Protein AF-N2AL21-F1 (afdb_monomer_lite)

Organism: NCBI:txid1235802

Foldseek 3Di:
DDDDPPDDDDDDPAPVVLLVVQVVCCVVPNLEAAEEAPLWDADPPCQVAARDDDPNDGAHEQPDLPCQSVDPVNRRHYYYPVSPPPDDGPYYHYDYDPQWDWDDDDPDTDIHGNPPSDDPPPPPPPPPPPPDDD

Secondary structure (DSSP, 8-state):
---BTTB-----S-HHHHHHHHHHHHHHT--EEEEE-S-S----S-TTS-SEEETTEEE-B---SSSTTT-GGGTTSEEETTT-TT---SEEEEE--TTEEEEEETTEEEEEE-TTSS----------------

pLDDT: mean 80.08, std 16.96, range [34.31, 96.31]

Radius of gyration: 18.04 Å; chains: 1; bounding box: 42×60×40 Å

Structure (mmCIF, N/CA/C/O backbone):
data_AF-N2AL21-F1
#
_entry.id   AF-N2AL21-F1
#
loop_
_atom_site.group_PDB
_atom_site.id
_atom_site.type_symbol
_atom_site.label_atom_id
_atom_site.label_alt_id
_atom_site.label_comp_id
_atom_site.label_asym_id
_atom_site.label_entity_id
_atom_site.label_seq_id
_atom_site.pdbx_PDB_ins_code
_atom_site.Cartn_x
_atom_site.Cartn_y
_atom_site.Cartn_z
_atom_site.occupancy
_atom_site.B_iso_or_equiv
_atom_site.auth_seq_id
_atom_site.auth_comp_id
_atom_site.auth_asym_id
_atom_site.auth_atom_id
_atom_site.pdbx_PDB_model_num
ATOM 1 N N . MET A 1 1 ? -22.753 -5.202 2.218 1.00 65.19 1 MET A N 1
ATOM 2 C CA . MET A 1 1 ? -21.609 -4.428 1.680 1.00 65.19 1 MET A CA 1
ATOM 3 C C . MET A 1 1 ? -22.069 -3.755 0.396 1.00 65.19 1 MET A C 1
ATOM 5 O O . MET A 1 1 ? -22.734 -4.418 -0.392 1.00 65.19 1 MET A O 1
ATOM 9 N N . LYS A 1 2 ? -21.822 -2.451 0.221 1.00 74.69 2 LYS A N 1
ATOM 10 C CA . LYS A 1 2 ? -22.265 -1.718 -0.975 1.00 74.69 2 LYS A CA 1
ATOM 11 C C . LYS A 1 2 ? -21.487 -2.229 -2.192 1.00 74.69 2 LYS A C 1
ATOM 13 O O . LYS A 1 2 ? -20.274 -2.390 -2.100 1.00 74.69 2 LYS A O 1
ATOM 18 N N . ARG A 1 3 ? -22.184 -2.510 -3.293 1.00 79.25 3 ARG A N 1
ATOM 19 C CA . ARG A 1 3 ? -21.576 -2.880 -4.576 1.00 79.25 3 ARG A CA 1
ATOM 20 C C . ARG A 1 3 ? -21.610 -1.671 -5.499 1.00 79.25 3 ARG A C 1
ATOM 22 O O . ARG A 1 3 ? -22.605 -0.950 -5.526 1.00 79.25 3 ARG A O 1
ATOM 29 N N . PHE A 1 4 ? -20.522 -1.454 -6.219 1.00 84.44 4 PHE A N 1
ATOM 30 C CA . PHE A 1 4 ? -20.404 -0.400 -7.214 1.00 84.44 4 PHE A CA 1
ATOM 31 C C . PHE A 1 4 ? -20.368 -1.080 -8.579 1.00 84.44 4 PHE A C 1
ATOM 33 O O . PHE A 1 4 ? -19.551 -1.973 -8.795 1.00 84.44 4 PHE A O 1
ATOM 40 N N . ASN A 1 5 ? -21.283 -0.715 -9.478 1.00 86.62 5 ASN A N 1
ATOM 41 C CA . ASN A 1 5 ? -21.286 -1.290 -10.822 1.00 86.62 5 ASN A CA 1
ATOM 42 C C . ASN A 1 5 ? -19.941 -0.997 -11.498 1.00 86.62 5 ASN A C 1
ATOM 44 O O . ASN A 1 5 ? -19.469 0.134 -11.432 1.00 86.62 5 ASN A O 1
ATOM 48 N N . ASN A 1 6 ? -19.351 -2.009 -12.137 1.00 88.62 6 ASN A N 1
ATOM 49 C CA . ASN A 1 6 ? -18.049 -1.954 -12.818 1.00 88.62 6 ASN A CA 1
ATOM 50 C C . ASN A 1 6 ? -16.812 -1.783 -11.912 1.00 88.62 6 ASN A C 1
ATOM 52 O O . ASN A 1 6 ? -15.714 -1.630 -12.437 1.00 88.62 6 ASN A O 1
ATOM 56 N N . TYR A 1 7 ? -16.951 -1.851 -10.583 1.00 89.44 7 TYR A N 1
ATOM 57 C CA . TYR A 1 7 ? -15.816 -1.769 -9.656 1.00 89.44 7 TYR A CA 1
ATOM 58 C C . TYR A 1 7 ? -15.774 -2.961 -8.696 1.00 89.44 7 TYR A C 1
ATOM 60 O O . TYR A 1 7 ? -16.778 -3.332 -8.084 1.00 89.44 7 TYR A O 1
ATOM 68 N N . ASP A 1 8 ? -14.578 -3.521 -8.510 1.00 90.69 8 ASP A N 1
ATOM 69 C CA . ASP A 1 8 ? -14.281 -4.491 -7.454 1.00 90.69 8 ASP A CA 1
ATOM 70 C C . ASP A 1 8 ? -13.800 -3.728 -6.211 1.00 90.69 8 ASP A C 1
ATOM 72 O O . ASP A 1 8 ? -12.656 -3.285 -6.141 1.00 90.69 8 ASP A O 1
ATOM 76 N N . PHE A 1 9 ? -14.701 -3.508 -5.251 1.00 92.75 9 PHE A N 1
ATOM 77 C CA . PHE A 1 9 ? -14.377 -2.857 -3.982 1.00 92.75 9 PHE A CA 1
ATOM 78 C C . PHE A 1 9 ? -14.272 -3.893 -2.865 1.00 92.75 9 PHE A C 1
ATOM 80 O O . PHE A 1 9 ? -15.230 -4.623 -2.594 1.00 92.75 9 PHE A O 1
ATOM 87 N N . ARG A 1 10 ? -13.128 -3.914 -2.174 1.00 92.12 10 ARG A N 1
ATOM 88 C CA . ARG A 1 10 ? -12.835 -4.870 -1.101 1.00 92.12 10 ARG A CA 1
ATOM 89 C C . ARG A 1 10 ? -12.243 -4.180 0.115 1.00 92.12 10 ARG A C 1
ATOM 91 O O . ARG A 1 10 ? -11.523 -3.194 0.003 1.00 92.12 10 ARG A O 1
ATOM 98 N N . LEU A 1 11 ? -12.541 -4.742 1.282 1.00 92.25 11 LEU A N 1
ATOM 99 C CA . LEU A 1 11 ? -11.928 -4.370 2.551 1.00 92.25 11 LEU A CA 1
ATOM 100 C C . LEU A 1 11 ? -11.192 -5.583 3.102 1.00 92.25 11 LEU A C 1
ATOM 102 O O . LEU A 1 11 ? -11.776 -6.661 3.207 1.00 92.25 11 LEU A O 1
ATOM 106 N N . PHE A 1 12 ? -9.938 -5.384 3.485 1.00 92.38 12 PHE A N 1
ATOM 107 C CA . PHE A 1 12 ? -9.089 -6.424 4.049 1.00 92.38 12 PHE A CA 1
ATOM 108 C C . PHE A 1 12 ? -8.829 -6.140 5.526 1.00 92.38 12 PHE A C 1
ATOM 110 O O . PHE A 1 12 ? -8.692 -4.988 5.935 1.00 92.38 12 PHE A O 1
ATOM 117 N N . ARG A 1 13 ? -8.776 -7.203 6.332 1.00 90.25 13 ARG A N 1
ATOM 118 C CA . ARG A 1 13 ? -8.344 -7.142 7.741 1.00 90.25 13 ARG A CA 1
ATOM 119 C C . ARG A 1 13 ? -6.893 -7.590 7.929 1.00 90.25 13 ARG A C 1
ATOM 121 O O . ARG A 1 13 ? -6.311 -7.332 8.975 1.00 90.25 13 ARG A O 1
ATOM 128 N N . SER A 1 14 ? -6.338 -8.261 6.925 1.00 92.81 14 SER A N 1
ATOM 129 C CA . SER A 1 14 ? -4.974 -8.775 6.874 1.00 92.81 14 SER A CA 1
ATOM 130 C C . SER A 1 14 ? -4.229 -8.040 5.766 1.00 92.81 14 SER A C 1
ATOM 132 O O . SER A 1 14 ? -4.730 -7.945 4.643 1.00 92.81 14 SER A O 1
ATOM 134 N N . PHE A 1 15 ? -3.056 -7.495 6.089 1.00 93.06 15 PHE A N 1
ATOM 135 C CA . PHE A 1 15 ? -2.205 -6.858 5.091 1.00 93.06 15 PHE A CA 1
ATOM 136 C C . PHE A 1 15 ? -1.668 -7.901 4.111 1.00 93.06 15 PHE A C 1
ATOM 138 O O . PHE A 1 15 ? -1.695 -7.662 2.908 1.00 93.06 15 PHE A O 1
ATOM 145 N N . THR A 1 16 ? -1.268 -9.075 4.604 1.00 93.19 16 THR A N 1
ATOM 146 C CA . THR A 1 16 ? -0.811 -10.187 3.762 1.00 93.19 16 THR A CA 1
ATOM 147 C C . THR A 1 16 ? -1.861 -10.587 2.723 1.00 93.19 16 THR A C 1
ATOM 149 O O . THR A 1 16 ? -1.535 -10.673 1.543 1.00 93.19 16 THR A O 1
ATOM 152 N N . ASP A 1 17 ? -3.131 -10.730 3.112 1.00 95.19 17 ASP A N 1
ATOM 153 C CA . ASP A 1 17 ? -4.204 -11.122 2.179 1.00 95.19 17 ASP A CA 1
ATOM 154 C C . ASP A 1 17 ? -4.425 -10.053 1.100 1.00 95.19 17 ASP A C 1
ATOM 156 O O . ASP A 1 17 ? -4.628 -10.358 -0.075 1.00 95.19 17 ASP A O 1
ATOM 160 N N . MET A 1 18 ? -4.375 -8.779 1.500 1.00 95.25 18 MET A N 1
ATOM 161 C CA . MET A 1 18 ? -4.482 -7.644 0.585 1.00 95.25 18 MET A CA 1
ATOM 162 C C . MET A 1 18 ? -3.311 -7.608 -0.402 1.00 95.25 18 MET A C 1
ATOM 164 O O . MET A 1 18 ? -3.507 -7.330 -1.586 1.00 95.25 18 MET A O 1
ATOM 168 N N . TYR A 1 19 ? -2.104 -7.886 0.085 1.00 94.50 19 TYR A N 1
ATOM 169 C CA . TYR A 1 19 ? -0.874 -7.861 -0.693 1.00 94.50 19 TYR A CA 1
ATOM 170 C C . TYR A 1 19 ? -0.815 -9.010 -1.708 1.00 94.50 19 TYR A C 1
ATOM 172 O O . TYR A 1 19 ? -0.513 -8.793 -2.882 1.00 94.50 19 TYR A O 1
ATOM 180 N N . GLU A 1 20 ? -1.210 -10.218 -1.309 1.00 94.50 20 GLU A N 1
ATOM 181 C CA . GLU A 1 20 ? -1.339 -11.350 -2.232 1.00 94.50 20 GLU A CA 1
ATOM 182 C C . GLU A 1 20 ? -2.428 -11.112 -3.284 1.00 94.50 20 GLU A C 1
ATOM 184 O O . GLU A 1 20 ? -2.223 -11.376 -4.472 1.00 94.50 20 GLU A O 1
ATO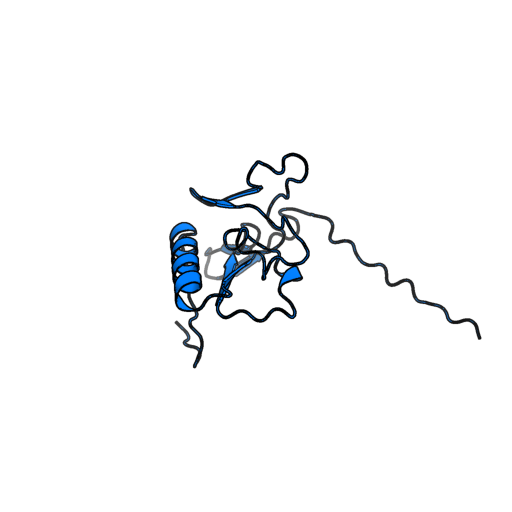M 189 N N . HIS A 1 21 ? -3.559 -10.520 -2.888 1.00 95.62 21 HIS A N 1
ATOM 190 C CA . HIS A 1 21 ? -4.605 -10.158 -3.840 1.00 95.62 21 HIS A CA 1
ATOM 191 C C . HIS A 1 21 ? -4.141 -9.087 -4.838 1.00 95.62 21 HIS A C 1
ATOM 193 O O . HIS A 1 21 ? -4.471 -9.150 -6.022 1.00 95.62 21 HIS A O 1
ATOM 199 N N . MET A 1 22 ? -3.335 -8.119 -4.397 1.00 95.44 22 MET A N 1
ATOM 200 C CA . MET A 1 22 ? -2.708 -7.153 -5.298 1.00 95.44 22 MET A CA 1
ATOM 201 C C . MET A 1 22 ? -1.834 -7.854 -6.344 1.00 95.44 22 MET A C 1
ATOM 203 O O . MET A 1 22 ? -1.948 -7.543 -7.528 1.00 95.44 22 MET A O 1
ATOM 207 N N . ARG A 1 23 ? -0.989 -8.810 -5.931 1.00 94.75 23 ARG A N 1
ATOM 208 C CA . ARG A 1 23 ? -0.132 -9.590 -6.843 1.00 94.75 23 ARG A CA 1
ATOM 209 C C . ARG A 1 23 ? -0.958 -10.376 -7.860 1.00 94.75 23 ARG A C 1
ATOM 211 O O . ARG A 1 23 ? -0.597 -10.454 -9.032 1.00 94.75 23 ARG A O 1
ATOM 218 N N . GLU A 1 24 ? -2.086 -10.937 -7.434 1.00 96.31 24 GLU A N 1
ATOM 219 C CA . GLU A 1 24 ? -3.045 -11.594 -8.324 1.00 96.31 24 GLU A CA 1
ATOM 220 C C . GLU A 1 24 ? -3.639 -10.620 -9.356 1.00 96.31 24 GLU A C 1
ATOM 222 O O . GLU A 1 24 ? -3.659 -10.921 -10.553 1.00 96.31 24 GLU A O 1
ATOM 227 N N . LYS A 1 25 ? -4.075 -9.430 -8.927 1.00 95.88 25 LYS A N 1
ATOM 228 C CA . LYS A 1 25 ? -4.596 -8.395 -9.832 1.00 95.88 25 LYS A CA 1
ATOM 229 C C . LYS A 1 25 ? -3.525 -7.892 -10.798 1.00 95.88 25 LYS A C 1
ATOM 231 O O . LYS A 1 25 ? -3.789 -7.800 -11.992 1.00 95.88 25 LYS A O 1
ATOM 236 N N . GLU A 1 26 ? -2.296 -7.684 -10.339 1.00 95.00 26 GLU A N 1
ATOM 237 C CA . GLU A 1 26 ? -1.190 -7.281 -11.215 1.00 95.00 26 GLU A CA 1
ATOM 238 C C . GLU A 1 26 ? -0.918 -8.331 -12.304 1.00 95.00 26 GLU A C 1
ATOM 240 O O . GLU A 1 26 ? -0.648 -7.965 -13.445 1.00 95.00 26 GLU A O 1
ATOM 245 N N . ARG A 1 27 ? -1.050 -9.631 -12.000 1.00 95.31 27 ARG A N 1
ATOM 246 C CA . ARG A 1 27 ? -0.917 -10.707 -13.001 1.00 95.31 27 ARG A CA 1
ATOM 247 C C . ARG A 1 27 ? -2.076 -10.770 -13.997 1.00 95.31 27 ARG A C 1
ATOM 249 O O . ARG A 1 27 ? -1.868 -11.202 -15.125 1.00 95.31 27 ARG A O 1
ATOM 256 N N . THR A 1 28 ? -3.285 -10.397 -13.583 1.00 95.88 28 THR A N 1
ATOM 257 C CA . THR A 1 28 ? -4.508 -10.581 -14.387 1.00 95.88 28 THR A CA 1
ATOM 258 C C . THR A 1 28 ? -4.896 -9.347 -15.191 1.00 95.88 28 THR A C 1
ATOM 260 O O . THR A 1 28 ? -5.307 -9.478 -16.340 1.00 95.88 28 THR A O 1
ATOM 263 N N . VAL A 1 29 ? -4.764 -8.156 -14.606 1.00 94.81 29 VAL A N 1
ATOM 264 C CA . VAL A 1 29 ? -5.145 -6.882 -15.235 1.00 94.81 29 VAL A CA 1
ATOM 265 C C . VAL A 1 29 ? -3.972 -5.914 -15.392 1.00 94.81 29 VAL A C 1
ATOM 267 O O . VAL A 1 29 ? -4.076 -4.978 -16.180 1.00 94.81 29 VAL A O 1
ATOM 270 N N . GLY A 1 30 ? -2.850 -6.121 -14.693 1.00 93.44 30 GLY A N 1
ATOM 271 C CA . GLY A 1 30 ? -1.704 -5.202 -14.714 1.00 93.44 30 GLY A CA 1
ATOM 272 C C . GLY A 1 30 ? -2.032 -3.809 -14.169 1.00 93.44 30 GLY A C 1
ATOM 273 O O . GLY A 1 30 ? -3.153 -3.545 -13.741 1.00 93.44 30 GLY A O 1
ATOM 274 N N . LEU A 1 31 ? -1.049 -2.901 -14.174 1.00 92.75 31 LEU A N 1
ATOM 275 C CA . LEU A 1 31 ? -1.206 -1.509 -13.709 1.00 92.75 31 LEU A CA 1
ATOM 276 C C . LEU A 1 31 ? -1.856 -1.404 -12.316 1.00 92.75 31 LEU A C 1
ATOM 278 O O . LEU A 1 31 ? -2.686 -0.529 -12.058 1.00 92.75 31 LEU A O 1
ATOM 282 N N . CYS A 1 32 ? -1.484 -2.315 -11.420 1.00 94.44 32 CYS A N 1
ATOM 283 C CA . CYS A 1 32 ? -1.935 -2.351 -10.039 1.00 94.44 32 CYS A CA 1
ATOM 284 C C . CYS A 1 32 ? -0.896 -1.684 -9.144 1.00 94.44 32 CYS A C 1
ATOM 286 O O . CYS A 1 32 ? 0.298 -1.964 -9.268 1.00 94.44 32 CYS A O 1
ATOM 288 N N . ARG A 1 33 ? -1.312 -0.796 -8.238 1.00 93.25 33 ARG A N 1
ATOM 289 C CA . ARG A 1 33 ? -0.363 -0.101 -7.355 1.00 93.25 33 ARG A CA 1
ATOM 290 C C . ARG A 1 33 ? -0.833 -0.004 -5.912 1.00 93.25 33 ARG A C 1
ATOM 292 O O . ARG A 1 33 ? -1.991 0.320 -5.644 1.00 93.25 33 ARG A O 1
ATOM 299 N N . LEU A 1 34 ? 0.111 -0.256 -5.003 1.00 94.12 34 LEU A N 1
ATOM 300 C CA . LEU A 1 34 ? -0.028 -0.074 -3.564 1.00 94.12 34 LEU A CA 1
ATOM 301 C C . LEU A 1 34 ? 0.295 1.371 -3.193 1.00 94.12 34 LEU A C 1
ATOM 303 O O . LEU A 1 34 ? 1.345 1.891 -3.571 1.00 94.12 34 LEU A O 1
ATOM 307 N N . CYS A 1 35 ? -0.574 2.026 -2.436 1.00 93.00 35 CYS A N 1
ATOM 308 C CA . CYS A 1 35 ? -0.348 3.386 -1.973 1.00 93.00 35 CYS A CA 1
ATOM 309 C C . CYS A 1 35 ? -0.775 3.595 -0.522 1.00 93.00 35 CYS A C 1
ATOM 311 O O . CYS A 1 35 ? -1.599 2.857 0.013 1.00 93.00 35 CYS A O 1
ATOM 313 N N . GLY A 1 36 ? -0.251 4.646 0.105 1.00 91.19 36 GLY A N 1
ATOM 314 C CA . GLY A 1 36 ? -0.642 5.031 1.459 1.00 91.19 36 GLY A CA 1
ATOM 315 C C . GLY A 1 36 ? -0.551 6.530 1.733 1.00 91.19 36 GLY A C 1
ATOM 316 O O . GLY A 1 36 ? -0.139 7.336 0.891 1.00 91.19 36 GLY A O 1
ATOM 317 N N . GLY A 1 37 ? -0.943 6.909 2.946 1.00 87.56 37 GLY A N 1
ATOM 318 C CA . GLY A 1 37 ? -0.694 8.240 3.502 1.00 87.56 37 GLY A CA 1
ATOM 319 C C . GLY A 1 37 ? 0.742 8.415 4.013 1.00 87.56 37 GLY A C 1
ATOM 320 O O . GLY A 1 37 ? 1.590 7.544 3.865 1.00 87.56 37 GLY A O 1
ATOM 321 N N . TYR A 1 38 ? 1.020 9.548 4.661 1.00 82.69 38 TYR A N 1
ATOM 322 C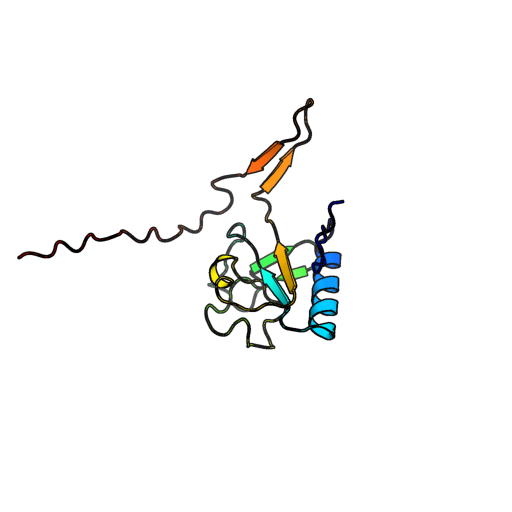 CA . TYR A 1 38 ? 2.336 9.854 5.251 1.00 82.69 38 TYR A CA 1
ATOM 323 C C . TYR A 1 38 ? 2.538 9.304 6.672 1.00 82.69 38 TYR A C 1
ATOM 325 O O . TYR A 1 38 ? 3.432 9.751 7.384 1.00 82.69 38 TYR A O 1
ATOM 333 N N . ALA A 1 39 ? 1.743 8.331 7.105 1.00 81.25 39 ALA A N 1
ATOM 334 C CA . ALA A 1 39 ? 1.863 7.746 8.441 1.00 81.25 39 ALA A CA 1
ATOM 335 C C . ALA A 1 39 ? 2.961 6.691 8.581 1.00 81.25 39 ALA A C 1
ATOM 337 O O . ALA A 1 39 ? 2.952 5.885 9.511 1.00 81.25 39 ALA A O 1
ATOM 338 N N . TRP A 1 40 ? 3.927 6.727 7.671 1.00 81.81 40 TRP A N 1
ATOM 339 C CA . TRP A 1 40 ? 5.050 5.817 7.614 1.00 81.81 40 TRP A CA 1
ATOM 340 C C . TRP A 1 40 ? 6.347 6.610 7.752 1.00 81.81 40 TRP A C 1
ATOM 342 O O . TRP A 1 40 ? 6.521 7.671 7.139 1.00 81.81 40 TRP A O 1
ATOM 352 N N . LYS A 1 41 ? 7.267 6.117 8.586 1.00 76.56 41 LYS A N 1
ATOM 353 C CA . LYS A 1 41 ? 8.592 6.726 8.717 1.00 76.56 41 LYS A CA 1
ATOM 354 C C . LYS A 1 41 ? 9.347 6.466 7.416 1.00 76.56 41 LYS A C 1
ATOM 356 O O . LYS A 1 41 ? 9.459 5.326 6.994 1.00 76.56 41 LYS A O 1
ATOM 361 N N . TRP A 1 42 ? 9.838 7.529 6.786 1.00 77.38 42 TRP A N 1
ATOM 362 C CA . TRP A 1 42 ? 10.606 7.412 5.552 1.00 77.38 42 TRP A CA 1
ATOM 363 C C . TRP A 1 42 ? 12.084 7.361 5.914 1.00 77.38 42 TRP A C 1
ATOM 365 O O . TRP A 1 42 ? 12.580 8.279 6.575 1.00 77.38 42 TRP A O 1
ATOM 375 N N . ASN A 1 43 ? 12.759 6.294 5.512 1.00 75.44 43 ASN A N 1
ATOM 376 C CA . ASN A 1 43 ? 14.163 6.053 5.772 1.00 75.44 43 ASN A CA 1
ATOM 377 C C . ASN A 1 43 ? 14.977 6.347 4.508 1.00 75.44 43 ASN A C 1
ATOM 379 O O . ASN A 1 43 ? 15.067 5.543 3.587 1.00 75.44 43 ASN A O 1
ATOM 383 N N . LYS A 1 44 ? 15.571 7.540 4.456 1.00 71.31 44 LYS A N 1
ATOM 384 C CA . LYS A 1 44 ? 16.436 7.942 3.336 1.00 71.31 44 LYS A CA 1
ATOM 385 C C . LYS A 1 44 ? 17.883 7.513 3.501 1.00 71.31 44 LYS A C 1
ATOM 387 O O . LYS A 1 44 ? 18.608 7.461 2.515 1.00 71.31 44 LYS A O 1
ATOM 392 N N . ASP A 1 45 ? 18.295 7.271 4.739 1.00 74.31 45 ASP A N 1
ATOM 393 C CA . ASP A 1 45 ? 19.704 7.127 5.090 1.00 74.31 45 ASP A CA 1
ATOM 394 C C . ASP A 1 45 ? 20.202 5.698 4.834 1.00 74.31 45 ASP A C 1
ATOM 396 O O . ASP A 1 45 ? 21.395 5.481 4.653 1.00 74.31 45 ASP A O 1
ATOM 400 N N . THR A 1 46 ? 19.287 4.722 4.776 1.00 76.81 46 THR A N 1
ATOM 401 C CA . THR A 1 46 ? 19.599 3.306 4.514 1.00 76.81 46 THR A CA 1
ATOM 402 C C . THR A 1 46 ? 18.673 2.734 3.429 1.00 76.81 46 THR A C 1
ATOM 404 O O . THR A 1 46 ? 17.689 2.069 3.744 1.00 76.81 46 THR A O 1
ATOM 407 N N . PRO A 1 47 ? 18.958 2.998 2.138 1.00 75.62 47 PRO A N 1
ATOM 408 C CA . PRO A 1 47 ? 18.062 2.662 1.023 1.00 75.62 47 PRO A CA 1
ATOM 409 C C . PRO A 1 47 ? 17.902 1.155 0.770 1.00 75.62 47 PRO A C 1
ATOM 411 O O . PRO A 1 47 ? 16.944 0.745 0.114 1.00 75.62 47 PRO A O 1
ATOM 414 N N . ASP A 1 48 ? 18.813 0.336 1.298 1.00 82.12 48 ASP A N 1
ATOM 415 C CA . ASP A 1 48 ? 18.780 -1.126 1.168 1.00 82.12 48 ASP A CA 1
ATOM 416 C C . ASP A 1 48 ? 17.886 -1.798 2.221 1.00 82.12 48 ASP A C 1
ATOM 418 O O . ASP A 1 48 ? 17.657 -3.007 2.171 1.00 82.12 48 ASP A O 1
ATOM 422 N N . ILE A 1 49 ? 17.353 -1.023 3.172 1.00 83.62 49 ILE A N 1
ATOM 423 C CA . ILE A 1 49 ? 16.478 -1.515 4.234 1.00 83.62 49 ILE A CA 1
ATOM 424 C C . ILE A 1 49 ? 15.041 -1.056 3.944 1.00 83.62 49 ILE A C 1
ATOM 426 O O . ILE A 1 49 ? 14.814 0.136 3.738 1.00 83.62 49 ILE A O 1
ATOM 430 N N . PRO A 1 50 ? 14.053 -1.969 3.952 1.00 84.88 50 PRO A N 1
ATOM 431 C CA . PRO A 1 50 ? 12.643 -1.611 3.833 1.00 84.88 50 PRO A CA 1
ATOM 432 C C . PRO A 1 50 ? 12.203 -0.600 4.901 1.00 84.88 50 PRO A C 1
ATOM 434 O O . PRO A 1 50 ? 12.504 -0.759 6.085 1.00 84.88 50 PRO A O 1
ATOM 437 N N . ASP A 1 51 ? 11.444 0.416 4.491 1.00 85.81 51 ASP A N 1
ATOM 438 C CA . ASP A 1 51 ? 10.972 1.496 5.366 1.00 85.81 51 ASP A CA 1
ATOM 439 C C . ASP A 1 51 ? 9.930 1.035 6.393 1.00 85.81 51 ASP A C 1
ATOM 441 O O . ASP A 1 51 ? 9.852 1.569 7.503 1.00 85.81 51 ASP A O 1
ATOM 445 N N . ILE A 1 52 ? 9.085 0.079 6.001 1.00 88.00 52 ILE A N 1
ATOM 446 C CA . ILE A 1 52 ? 7.878 -0.287 6.738 1.00 88.00 52 ILE A CA 1
ATOM 447 C C . ILE A 1 52 ? 7.836 -1.797 6.946 1.00 88.00 52 ILE A C 1
ATOM 449 O O . ILE A 1 52 ? 8.038 -2.577 6.018 1.00 88.00 52 ILE A O 1
ATOM 453 N N . GLN A 1 53 ? 7.499 -2.197 8.170 1.00 88.81 53 GLN A N 1
ATOM 454 C CA . GLN A 1 53 ? 7.092 -3.556 8.506 1.00 88.81 53 GLN A CA 1
ATOM 455 C C . GLN A 1 53 ? 5.595 -3.555 8.803 1.00 88.81 53 GLN A C 1
ATOM 457 O O . GLN A 1 53 ? 5.156 -2.923 9.768 1.00 88.81 53 GLN A O 1
ATOM 462 N N . ILE A 1 54 ? 4.805 -4.241 7.974 1.00 88.75 54 ILE A N 1
ATOM 463 C CA . ILE A 1 54 ? 3.377 -4.461 8.227 1.00 88.75 54 ILE A CA 1
ATOM 464 C C . ILE A 1 54 ? 3.158 -5.965 8.331 1.00 88.75 54 ILE A C 1
ATOM 466 O O . ILE A 1 54 ? 3.317 -6.691 7.352 1.00 88.75 54 ILE A O 1
ATOM 470 N N . GLN A 1 55 ? 2.784 -6.430 9.525 1.00 88.06 55 GLN A N 1
ATOM 471 C CA . GLN A 1 55 ? 2.709 -7.861 9.836 1.00 88.06 55 GLN A CA 1
ATOM 472 C C . GLN A 1 55 ? 4.056 -8.549 9.534 1.00 88.06 55 GLN A C 1
ATOM 474 O O . GLN A 1 55 ? 5.057 -8.185 10.141 1.00 88.06 55 GLN A O 1
ATOM 479 N N . ASN A 1 56 ? 4.087 -9.493 8.589 1.00 87.94 56 ASN A N 1
ATOM 480 C CA . ASN A 1 56 ? 5.286 -10.238 8.193 1.00 87.94 56 ASN A CA 1
ATOM 481 C C . ASN A 1 56 ? 5.837 -9.775 6.832 1.00 87.94 56 ASN A C 1
ATOM 483 O O . ASN A 1 56 ? 6.563 -10.519 6.173 1.00 87.94 56 ASN A O 1
ATOM 487 N N . THR A 1 57 ? 5.442 -8.587 6.367 1.00 89.62 57 THR A N 1
ATOM 488 C CA . THR A 1 57 ? 5.817 -8.073 5.049 1.00 89.62 57 THR A CA 1
ATOM 489 C C . THR A 1 57 ? 6.610 -6.778 5.173 1.00 89.62 57 THR A C 1
ATOM 491 O O . THR A 1 57 ? 6.143 -5.777 5.722 1.00 89.62 57 THR A O 1
ATOM 494 N N . SER A 1 58 ? 7.807 -6.816 4.595 1.00 91.38 58 SER A N 1
ATOM 495 C CA . SER A 1 58 ? 8.683 -5.671 4.387 1.00 91.38 58 SER A CA 1
ATOM 496 C C . SER A 1 58 ? 8.239 -4.868 3.171 1.00 91.38 58 SER A C 1
ATOM 498 O O . SER A 1 58 ? 8.128 -5.428 2.083 1.00 91.38 58 SER A O 1
ATOM 500 N N . ILE A 1 59 ? 8.035 -3.563 3.333 1.00 91.50 59 ILE A N 1
ATOM 501 C CA . ILE A 1 59 ? 7.597 -2.669 2.260 1.00 91.50 59 ILE A CA 1
ATOM 502 C C . ILE A 1 59 ? 8.559 -1.489 2.146 1.00 91.50 59 ILE A C 1
ATOM 504 O O . ILE A 1 59 ? 8.810 -0.777 3.121 1.00 91.50 59 ILE A O 1
ATOM 508 N N . TRP A 1 60 ? 9.056 -1.256 0.932 1.00 90.75 60 TRP A N 1
ATOM 509 C CA . TRP A 1 60 ? 9.732 -0.011 0.580 1.00 90.75 60 TRP A CA 1
ATOM 510 C C . TRP A 1 60 ? 8.712 1.080 0.288 1.00 90.75 60 TRP A C 1
ATOM 512 O O . TRP A 1 60 ? 7.706 0.856 -0.394 1.00 90.75 60 TRP A O 1
ATOM 522 N N . TRP A 1 61 ? 8.990 2.274 0.794 1.00 89.00 61 TRP A N 1
ATOM 523 C CA . TRP A 1 61 ? 8.089 3.407 0.729 1.00 89.00 61 TRP A CA 1
ATOM 524 C C . TRP A 1 61 ? 8.665 4.519 -0.142 1.00 89.00 61 TRP A C 1
ATOM 526 O O . TRP A 1 61 ? 9.678 5.137 0.182 1.00 89.00 61 TRP A O 1
ATOM 536 N N . ASN A 1 62 ? 7.956 4.832 -1.228 1.00 83.12 62 ASN A N 1
ATOM 537 C CA . ASN A 1 62 ? 8.165 6.036 -2.031 1.00 83.12 62 ASN A CA 1
ATOM 538 C C . ASN A 1 62 ? 9.637 6.257 -2.462 1.00 83.12 62 ASN A C 1
ATOM 540 O O . ASN A 1 62 ? 10.148 7.381 -2.400 1.00 83.12 62 ASN A O 1
ATOM 544 N N . ARG A 1 63 ? 10.320 5.189 -2.904 1.00 84.25 63 ARG A N 1
ATOM 545 C CA . ARG A 1 63 ? 11.732 5.225 -3.340 1.00 84.25 63 ARG A CA 1
ATOM 546 C C . ARG A 1 63 ? 11.968 6.059 -4.593 1.00 84.25 63 ARG A C 1
ATOM 548 O O . ARG A 1 63 ? 13.043 6.628 -4.758 1.00 84.25 63 ARG A O 1
ATOM 555 N N . GLN A 1 64 ? 10.962 6.162 -5.455 1.00 77.69 64 GLN A N 1
ATOM 556 C CA . GLN A 1 64 ? 11.018 6.956 -6.677 1.00 77.69 64 GLN A CA 1
ATOM 557 C C . GLN A 1 64 ? 9.793 7.857 -6.810 1.00 77.69 64 GLN A C 1
ATOM 559 O O . GLN A 1 64 ? 8.658 7.460 -6.552 1.00 77.69 64 GLN A O 1
ATOM 564 N N . THR A 1 65 ? 10.039 9.095 -7.227 1.00 67.50 65 THR A N 1
ATOM 565 C CA . THR A 1 65 ? 9.011 10.125 -7.422 1.00 67.50 65 THR A CA 1
ATOM 566 C C . THR A 1 65 ? 8.518 10.208 -8.865 1.00 67.50 65 THR A C 1
ATOM 568 O O . THR A 1 65 ? 7.415 10.696 -9.098 1.00 67.50 65 THR A O 1
ATOM 571 N N . SER A 1 66 ? 9.299 9.725 -9.835 1.00 75.00 66 SER A N 1
ATOM 572 C CA . SER A 1 66 ? 8.954 9.679 -11.258 1.00 75.00 66 SER A CA 1
ATOM 573 C C . SER A 1 66 ? 9.093 8.257 -11.795 1.00 75.00 66 SER A C 1
ATOM 575 O O . SER A 1 66 ? 9.872 7.463 -11.285 1.00 75.00 66 SER A O 1
ATOM 577 N N . GLY A 1 67 ? 8.299 7.903 -12.808 1.00 78.50 67 GLY A N 1
ATOM 578 C CA . GLY A 1 67 ? 8.405 6.595 -13.467 1.00 78.50 67 GLY A CA 1
ATOM 579 C C . GLY A 1 67 ? 7.912 5.391 -12.653 1.00 78.50 67 GLY A C 1
ATOM 580 O O . GLY A 1 67 ? 7.840 4.300 -13.209 1.00 78.50 67 GLY A O 1
ATOM 581 N N . TRP A 1 68 ? 7.481 5.580 -11.400 1.00 83.06 68 TRP A N 1
ATOM 582 C CA . TRP A 1 68 ? 7.045 4.505 -10.496 1.00 83.06 68 TRP A CA 1
ATOM 583 C C . TRP A 1 68 ? 5.990 3.554 -11.072 1.00 83.06 68 TRP A C 1
ATOM 585 O O . TRP A 1 68 ? 6.054 2.337 -10.896 1.00 83.06 68 TRP A O 1
ATOM 595 N N . LEU A 1 69 ? 5.032 4.086 -11.830 1.00 81.81 69 LEU A N 1
ATOM 596 C CA . LEU A 1 69 ? 4.021 3.252 -12.476 1.00 81.81 69 LEU A CA 1
ATOM 597 C C . LEU A 1 69 ? 4.586 2.377 -13.606 1.00 81.81 69 LEU A C 1
ATOM 599 O O . LEU A 1 69 ? 4.068 1.300 -13.871 1.00 81.81 69 LEU A O 1
ATOM 603 N N . ARG A 1 70 ? 5.631 2.833 -14.297 1.00 83.00 70 ARG A N 1
ATOM 604 C CA . ARG A 1 70 ? 6.196 2.128 -15.458 1.00 83.00 70 ARG A CA 1
ATOM 605 C C . ARG A 1 70 ? 7.349 1.206 -15.081 1.00 83.00 70 ARG A C 1
ATOM 607 O O . ARG A 1 70 ? 7.697 0.338 -15.870 1.00 83.00 70 ARG A O 1
ATOM 614 N N . ASN A 1 71 ? 7.920 1.386 -13.895 1.00 86.62 71 ASN A N 1
ATOM 615 C CA . ASN A 1 71 ? 9.016 0.570 -13.410 1.00 86.62 71 ASN A CA 1
ATOM 616 C C . ASN A 1 71 ? 8.491 -0.809 -12.943 1.00 86.62 71 ASN A C 1
ATOM 618 O O . ASN A 1 71 ? 7.661 -0.867 -12.027 1.00 86.62 71 ASN A O 1
ATOM 622 N N . PRO A 1 72 ? 8.920 -1.914 -13.579 1.00 86.19 72 PRO A N 1
ATOM 623 C CA . PRO A 1 72 ? 8.488 -3.255 -13.204 1.00 86.19 72 PRO A CA 1
ATOM 624 C C . PRO A 1 72 ? 9.061 -3.718 -11.861 1.00 86.19 72 PRO A C 1
ATOM 626 O O . PRO A 1 72 ? 8.407 -4.510 -11.184 1.00 86.19 72 PRO A O 1
ATOM 629 N N . ASP A 1 73 ? 10.209 -3.187 -11.444 1.00 87.38 73 ASP A N 1
ATOM 630 C CA . ASP A 1 73 ? 10.899 -3.596 -10.215 1.00 87.38 73 ASP A CA 1
ATOM 631 C C . ASP A 1 73 ? 10.218 -3.041 -8.959 1.00 87.38 73 ASP A C 1
ATOM 633 O O . ASP A 1 73 ? 10.498 -3.470 -7.844 1.00 87.38 73 ASP A O 1
ATOM 637 N N . THR A 1 74 ? 9.283 -2.101 -9.127 1.00 88.31 74 THR A N 1
ATOM 638 C CA . THR A 1 74 ? 8.644 -1.386 -8.014 1.00 88.31 74 THR A CA 1
ATOM 639 C C . THR A 1 74 ? 7.144 -1.604 -7.920 1.00 88.31 74 THR A C 1
ATOM 641 O O . THR A 1 74 ? 6.437 -0.826 -7.279 1.00 88.31 74 THR A O 1
ATOM 644 N N . LYS A 1 75 ? 6.632 -2.647 -8.580 1.00 89.56 75 LYS A N 1
ATOM 645 C CA . LYS A 1 75 ? 5.216 -3.053 -8.500 1.00 89.56 75 LYS A CA 1
ATOM 646 C C . LYS A 1 75 ? 4.789 -3.385 -7.069 1.00 89.56 75 LYS A C 1
ATOM 648 O O . LYS A 1 75 ? 3.631 -3.215 -6.709 1.00 89.56 75 LYS A O 1
ATOM 653 N N . GLU A 1 76 ? 5.751 -3.858 -6.292 1.00 90.25 76 GLU A N 1
ATOM 654 C CA . GLU A 1 76 ? 5.623 -4.295 -4.906 1.00 90.25 76 GLU A CA 1
ATOM 655 C C . GLU A 1 76 ? 5.944 -3.190 -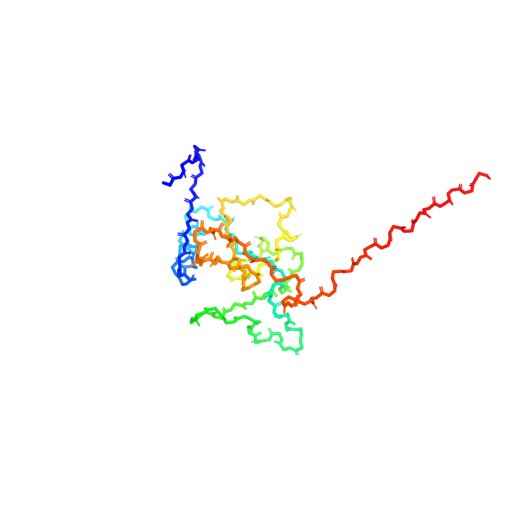3.887 1.00 90.25 76 GLU A C 1
ATOM 657 O O . GLU A 1 76 ? 5.723 -3.346 -2.689 1.00 90.25 76 GLU A O 1
ATOM 662 N N . GLU A 1 77 ? 6.425 -2.039 -4.357 1.00 91.44 77 GLU A N 1
ATOM 663 C CA . GLU A 1 77 ? 6.681 -0.889 -3.499 1.00 91.44 77 GLU A CA 1
ATOM 664 C C . GLU A 1 77 ? 5.398 -0.106 -3.242 1.00 91.44 77 GLU A C 1
ATOM 666 O O . GLU A 1 77 ? 4.504 -0.025 -4.090 1.00 91.44 77 GLU A O 1
ATOM 671 N N . MET A 1 78 ? 5.335 0.543 -2.082 1.00 91.94 78 MET A N 1
ATOM 672 C CA . MET A 1 78 ? 4.211 1.395 -1.740 1.00 91.94 78 MET A CA 1
ATOM 673 C C . MET A 1 78 ? 4.515 2.861 -2.062 1.00 91.94 78 MET A C 1
ATOM 675 O O . MET A 1 78 ? 5.474 3.449 -1.560 1.00 91.94 78 MET A O 1
ATOM 679 N N . GLY A 1 79 ? 3.672 3.464 -2.898 1.00 90.25 79 GLY A N 1
ATOM 680 C CA . GLY A 1 79 ? 3.750 4.873 -3.273 1.00 90.25 79 GLY A CA 1
ATOM 681 C C . GLY A 1 79 ? 2.937 5.788 -2.358 1.00 90.25 79 GLY A C 1
ATOM 682 O O . GLY A 1 79 ? 2.042 5.368 -1.623 1.00 90.25 79 GLY A O 1
ATOM 683 N N . SER A 1 80 ? 3.204 7.087 -2.436 1.00 87.94 80 SER A N 1
ATOM 684 C CA . SER A 1 80 ? 2.366 8.076 -1.762 1.00 87.94 80 SER A CA 1
ATOM 685 C C . SER A 1 80 ? 1.044 8.283 -2.507 1.00 87.94 80 SER A C 1
ATOM 687 O O . SER A 1 80 ? 1.024 8.383 -3.730 1.00 87.94 80 SER A O 1
ATOM 689 N N . ILE A 1 81 ? -0.069 8.479 -1.796 1.00 88.50 81 ILE A N 1
ATOM 690 C CA . ILE A 1 81 ? -1.335 8.901 -2.428 1.00 88.50 81 ILE A CA 1
ATOM 691 C C . ILE A 1 81 ? -1.201 10.205 -3.237 1.00 88.50 81 ILE A C 1
ATOM 693 O O . ILE A 1 81 ? -2.015 10.463 -4.115 1.00 88.50 81 ILE A O 1
ATOM 697 N N . TYR A 1 82 ? -0.171 11.017 -2.974 1.00 84.88 82 TYR A N 1
ATOM 698 C CA . TYR A 1 82 ? 0.099 12.262 -3.697 1.00 84.88 82 TYR A CA 1
ATOM 699 C C . TYR A 1 82 ? 0.823 12.058 -5.034 1.00 84.88 82 TYR A C 1
ATOM 701 O O . TYR A 1 82 ? 0.879 12.998 -5.823 1.00 84.88 82 TYR A O 1
ATOM 709 N N . THR A 1 83 ? 1.369 10.867 -5.307 1.00 81.88 83 THR A N 1
ATOM 710 C CA . THR A 1 83 ? 1.982 10.527 -6.606 1.00 81.88 83 THR A CA 1
ATOM 711 C C . THR A 1 83 ? 1.007 9.829 -7.554 1.00 81.88 83 THR A C 1
ATOM 713 O O . THR A 1 83 ? 1.313 9.667 -8.731 1.00 81.88 83 THR A O 1
ATOM 716 N N . LEU A 1 84 ? -0.172 9.447 -7.058 1.00 82.75 84 LEU A N 1
ATOM 717 C CA . LEU A 1 84 ? -1.241 8.830 -7.841 1.00 82.75 84 LEU A CA 1
ATOM 718 C C . LEU A 1 84 ? -2.021 9.754 -8.790 1.00 82.75 84 LEU A C 1
ATOM 720 O O . LEU A 1 84 ? -2.470 9.255 -9.822 1.00 82.75 84 LEU A O 1
ATOM 724 N N . PRO A 1 85 ? -2.253 11.049 -8.494 1.00 84.19 85 PRO A N 1
ATOM 725 C CA . PRO A 1 85 ? -3.082 11.883 -9.355 1.00 84.19 85 PRO A CA 1
ATOM 726 C C . PRO A 1 85 ? -2.547 11.947 -10.790 1.00 84.19 85 PRO A C 1
ATOM 728 O O . PRO A 1 85 ? -1.378 12.257 -11.011 1.00 84.19 85 PRO A O 1
ATOM 731 N N . GLY A 1 86 ? -3.422 11.685 -11.764 1.00 84.88 86 GLY A N 1
ATOM 732 C CA . GLY A 1 86 ? -3.078 11.683 -13.191 1.00 84.88 86 GLY A CA 1
ATOM 733 C C . GLY A 1 86 ? -2.522 10.356 -13.717 1.00 84.88 86 GLY A C 1
ATOM 734 O O . GLY A 1 86 ? -2.207 10.273 -14.902 1.00 84.88 86 GLY A O 1
ATOM 735 N N . LEU A 1 87 ? -2.412 9.328 -12.870 1.00 86.06 87 LEU A N 1
ATOM 736 C CA . LEU A 1 87 ? -2.097 7.967 -13.293 1.00 86.06 87 LEU A CA 1
ATOM 737 C C . LEU A 1 87 ? -3.367 7.188 -13.644 1.00 86.06 87 LEU A C 1
ATOM 739 O O . LEU A 1 87 ? -4.376 7.293 -12.949 1.00 86.06 87 LEU A O 1
ATOM 743 N N . ASP A 1 88 ? -3.275 6.374 -14.693 1.00 90.00 88 ASP A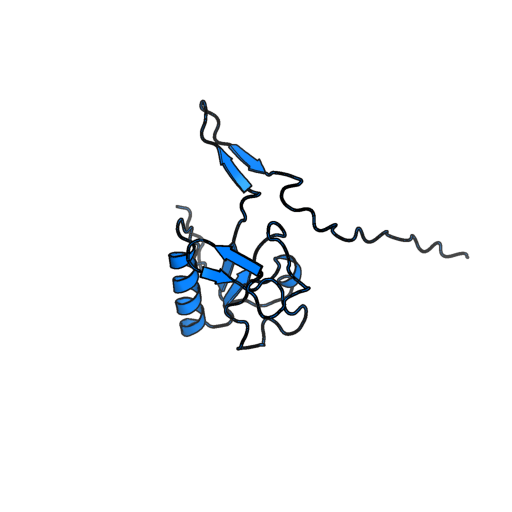 N 1
ATOM 744 C CA . ASP A 1 88 ? -4.308 5.412 -15.070 1.00 90.00 88 ASP A CA 1
ATOM 745 C C . ASP A 1 88 ? -3.959 4.040 -14.473 1.00 90.00 88 ASP A C 1
ATOM 747 O O . ASP A 1 88 ? -2.901 3.476 -14.772 1.00 90.00 88 ASP A O 1
ATOM 751 N N . LEU A 1 89 ? -4.802 3.554 -13.561 1.00 91.81 89 LEU A N 1
ATOM 752 C CA . LEU A 1 89 ? -4.618 2.296 -12.836 1.00 91.81 89 LEU A CA 1
ATOM 753 C C . LEU A 1 89 ? -5.831 1.400 -13.048 1.00 91.81 89 LEU A C 1
ATOM 755 O O . LEU A 1 89 ? -6.964 1.836 -12.850 1.00 91.81 89 LEU A O 1
ATOM 759 N N . ASN A 1 90 ? -5.588 0.115 -13.304 1.00 94.38 90 ASN A N 1
ATOM 760 C CA . ASN A 1 90 ? -6.665 -0.878 -13.353 1.00 94.38 90 ASN A CA 1
ATOM 761 C C . ASN A 1 90 ? -7.098 -1.319 -11.947 1.00 94.38 90 ASN A C 1
ATOM 763 O O . ASN A 1 90 ? -8.238 -1.738 -11.747 1.00 94.38 90 ASN A O 1
ATOM 767 N N . TYR A 1 91 ? -6.197 -1.231 -10.960 1.00 94.62 91 TYR A N 1
ATOM 768 C CA . TYR A 1 91 ? -6.494 -1.559 -9.567 1.00 94.62 91 TYR A CA 1
ATOM 769 C C . TYR A 1 91 ? -5.621 -0.743 -8.606 1.00 94.62 91 TYR A C 1
ATOM 771 O O . TYR A 1 91 ? -4.398 -0.691 -8.737 1.00 94.62 91 TYR A O 1
ATOM 779 N N . ALA A 1 92 ? -6.237 -0.122 -7.604 1.00 94.00 92 ALA A N 1
ATOM 780 C CA . ALA A 1 92 ? -5.526 0.631 -6.576 1.00 94.00 92 ALA A CA 1
ATOM 781 C C . ALA A 1 92 ? -5.708 -0.045 -5.219 1.00 94.00 92 ALA A C 1
ATOM 783 O O . ALA A 1 92 ? -6.827 -0.377 -4.824 1.00 94.00 92 ALA A O 1
ATOM 784 N N . VAL A 1 93 ? -4.607 -0.220 -4.494 1.00 94.88 93 VAL A N 1
ATOM 785 C CA . VAL A 1 93 ? -4.613 -0.782 -3.144 1.00 94.88 93 VAL A CA 1
ATOM 786 C C . VAL A 1 93 ? -4.211 0.311 -2.174 1.00 94.88 93 VAL A C 1
ATOM 788 O O . VAL A 1 93 ? -3.089 0.802 -2.223 1.00 94.88 93 VAL A O 1
ATOM 791 N N . VAL A 1 94 ? -5.142 0.707 -1.308 1.00 94.00 94 VAL A N 1
ATOM 792 C CA . VAL A 1 94 ? -4.949 1.822 -0.377 1.00 94.00 94 VAL A CA 1
ATOM 793 C C . VAL A 1 94 ? -4.709 1.281 1.023 1.00 94.00 94 VAL A C 1
ATOM 795 O O . VAL A 1 94 ? -5.600 0.692 1.635 1.00 94.00 94 VAL A O 1
ATOM 798 N N . VAL A 1 95 ? -3.509 1.518 1.542 1.00 92.50 95 VAL A N 1
ATOM 799 C CA . VAL A 1 95 ? -3.118 1.179 2.907 1.00 92.50 95 VAL A CA 1
ATOM 800 C C . VAL A 1 95 ? -3.361 2.385 3.801 1.00 92.50 95 VAL A C 1
ATOM 802 O O . VAL A 1 95 ? -2.708 3.425 3.679 1.00 92.50 95 VAL A O 1
ATOM 805 N N . MET A 1 96 ? -4.306 2.230 4.720 1.00 88.62 96 MET A N 1
ATOM 806 C CA . MET A 1 96 ? -4.527 3.189 5.796 1.00 88.62 96 MET A CA 1
ATOM 807 C C . MET A 1 96 ? -3.553 2.864 6.924 1.00 88.62 96 MET A C 1
ATOM 809 O O . MET A 1 96 ? -3.484 1.716 7.367 1.00 88.62 96 MET A O 1
ATOM 813 N N . GLY A 1 97 ? -2.776 3.852 7.353 1.00 86.25 97 GLY A N 1
ATOM 814 C CA . GLY A 1 97 ? -1.827 3.665 8.436 1.00 86.25 97 GLY A CA 1
ATOM 815 C C . GLY A 1 97 ? -2.485 3.717 9.824 1.00 86.25 97 GLY A C 1
ATOM 816 O O . GLY A 1 97 ? -3.700 3.900 9.963 1.00 86.25 97 GLY A O 1
ATOM 817 N N . PRO A 1 98 ? -1.671 3.574 10.880 1.00 83.25 98 PRO A N 1
ATOM 818 C CA . PRO A 1 98 ? -2.109 3.603 12.281 1.00 83.25 98 PRO A CA 1
ATOM 819 C C . PRO A 1 98 ? -2.604 4.978 12.766 1.00 83.25 98 PRO A C 1
ATOM 821 O O . PRO A 1 98 ? -3.142 5.086 13.869 1.00 83.25 98 PRO A O 1
ATOM 824 N N . GLU A 1 99 ? -2.449 6.040 11.969 1.00 84.94 99 GLU A N 1
ATOM 825 C CA . GLU A 1 99 ? -3.010 7.356 12.268 1.00 84.94 99 GLU A CA 1
ATOM 826 C C . GLU A 1 99 ? -4.540 7.349 12.251 1.00 84.94 99 GLU A C 1
ATOM 828 O O . GLU A 1 99 ? -5.153 8.202 12.899 1.00 84.94 99 GLU A O 1
ATOM 833 N N . LEU A 1 100 ? -5.149 6.404 11.527 1.00 85.75 100 LEU A N 1
ATOM 834 C CA . LEU A 1 100 ? -6.591 6.237 11.450 1.00 85.75 100 LEU A CA 1
ATOM 835 C C . LEU A 1 100 ? -7.014 4.924 12.104 1.00 85.75 100 LEU A C 1
ATOM 837 O O . LEU A 1 100 ? -6.661 3.842 11.644 1.00 85.75 100 LEU A O 1
ATOM 841 N N . TYR A 1 101 ? -7.853 5.005 13.132 1.00 83.12 101 TYR A N 1
ATOM 842 C CA . TYR A 1 101 ? -8.424 3.813 13.749 1.00 83.12 101 TYR A CA 1
ATOM 843 C C . TYR A 1 101 ? -9.891 4.007 14.112 1.00 83.12 101 TYR A C 1
ATOM 845 O O . TYR A 1 101 ? -10.398 5.119 14.278 1.00 83.12 101 TYR A O 1
ATOM 853 N N . TYR A 1 102 ? -10.594 2.886 14.211 1.00 82.62 102 TYR A N 1
ATOM 854 C CA . TYR A 1 102 ? -12.009 2.845 14.531 1.00 82.62 102 TYR A CA 1
ATOM 855 C C . TYR A 1 102 ? -12.191 2.525 16.015 1.00 82.62 102 TYR A C 1
ATOM 857 O O . TYR A 1 102 ? -11.720 1.491 16.488 1.00 82.62 102 TYR A O 1
ATOM 865 N N . LYS A 1 103 ? -12.856 3.416 16.757 1.00 82.44 103 LYS A N 1
ATOM 866 C CA . LYS A 1 103 ? -13.135 3.235 18.185 1.00 82.44 103 LYS A CA 1
ATOM 867 C C . LYS A 1 103 ? -14.600 2.861 18.386 1.00 82.44 103 LYS A C 1
ATOM 869 O O . LYS A 1 103 ? -15.499 3.640 18.071 1.00 82.44 103 LYS A O 1
ATOM 874 N N . THR A 1 104 ? -14.816 1.681 18.960 1.00 76.75 104 THR A N 1
ATOM 875 C CA . THR A 1 104 ? -16.125 1.157 19.366 1.00 76.75 104 THR A CA 1
ATOM 876 C C . THR A 1 104 ? -16.238 1.204 20.888 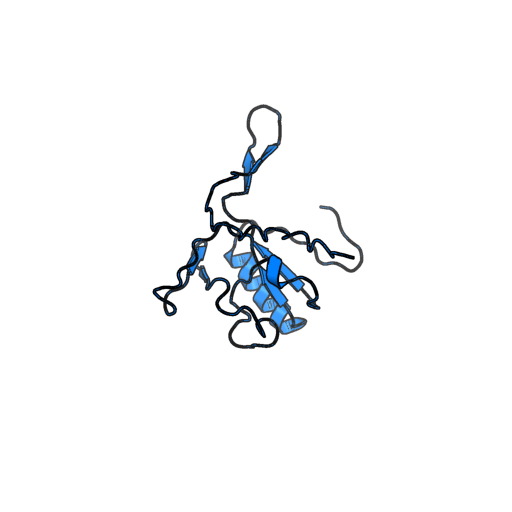1.00 76.75 104 THR A C 1
ATOM 878 O O . THR A 1 104 ? -16.083 0.185 21.554 1.00 76.75 104 THR A O 1
ATOM 881 N N . HIS A 1 105 ? -16.438 2.385 21.469 1.00 65.62 105 HIS A N 1
ATOM 882 C CA . HIS A 1 105 ? -16.763 2.492 22.896 1.00 65.62 105 HIS A CA 1
ATOM 883 C C . HIS A 1 105 ? -18.045 3.310 23.055 1.00 65.62 105 HIS A C 1
ATOM 885 O O . HIS A 1 105 ? -18.207 4.335 22.394 1.00 65.62 105 HIS A O 1
ATOM 891 N N . ASP A 1 106 ? -18.957 2.824 23.896 1.00 55.97 106 ASP A N 1
ATOM 892 C CA . ASP A 1 106 ? -20.173 3.514 24.347 1.00 55.97 106 ASP A CA 1
ATOM 893 C C . ASP A 1 106 ? -21.045 4.141 23.251 1.00 55.97 106 ASP A C 1
ATOM 895 O O . ASP A 1 106 ? -21.215 5.358 23.169 1.00 55.97 106 ASP A O 1
ATOM 899 N N . LYS A 1 107 ? -21.663 3.293 22.419 1.00 62.91 107 LYS A N 1
ATOM 900 C CA . LYS A 1 107 ? -22.779 3.651 21.513 1.00 62.91 107 LYS A CA 1
ATOM 901 C C . LYS A 1 107 ? -22.473 4.697 20.428 1.00 62.91 107 LYS A C 1
ATOM 903 O O . LYS A 1 107 ? -23.362 5.018 19.643 1.00 62.91 107 LYS A O 1
ATOM 908 N N . THR A 1 108 ? -21.238 5.189 20.316 1.00 69.62 108 THR A N 1
ATOM 909 C CA . THR A 1 108 ? -20.821 6.083 19.229 1.00 69.62 108 THR A CA 1
ATOM 910 C C . THR A 1 108 ? -19.665 5.476 18.447 1.00 69.62 108 THR A C 1
ATOM 912 O O . THR A 1 108 ? -18.509 5.490 18.856 1.00 69.62 108 THR A O 1
ATOM 915 N N . ASN A 1 109 ? -19.999 4.937 17.280 1.00 79.50 109 ASN A N 1
ATOM 916 C CA . ASN A 1 109 ? -19.032 4.473 16.298 1.00 79.50 109 ASN A CA 1
ATOM 917 C C . ASN A 1 109 ? -18.278 5.681 15.734 1.00 79.50 109 ASN A C 1
ATOM 919 O O . ASN A 1 109 ? -18.869 6.499 15.025 1.00 79.50 109 ASN A O 1
ATOM 923 N N . ARG A 1 110 ? -16.991 5.823 16.069 1.00 83.06 110 ARG A N 1
ATOM 924 C CA . ARG A 1 110 ? -16.174 6.969 15.643 1.00 83.06 110 ARG A CA 1
ATOM 925 C C . ARG A 1 110 ? -14.893 6.515 14.962 1.00 83.06 110 ARG A C 1
ATOM 927 O O . ARG A 1 110 ? -14.181 5.642 15.452 1.00 83.06 110 ARG A O 1
ATOM 934 N N . ILE A 1 111 ? -14.588 7.168 13.847 1.00 84.31 111 ILE A N 1
ATOM 935 C CA . ILE A 1 111 ? -13.271 7.121 13.218 1.00 84.31 111 ILE A CA 1
ATOM 936 C C . ILE A 1 111 ? -12.423 8.203 13.886 1.00 84.31 111 ILE A C 1
ATOM 938 O O . ILE A 1 111 ? -12.814 9.371 13.912 1.00 84.31 111 ILE A O 1
ATOM 942 N N . ILE A 1 112 ? -11.283 7.815 14.448 1.00 84.75 112 ILE A N 1
ATOM 943 C CA . ILE A 1 112 ? -10.339 8.722 15.098 1.00 84.75 112 ILE A CA 1
ATOM 944 C C . ILE A 1 112 ? -9.124 8.879 14.193 1.00 84.75 112 ILE A C 1
ATOM 946 O O . ILE A 1 112 ? -8.565 7.891 13.727 1.00 84.75 112 ILE A O 1
ATOM 950 N N . CYS A 1 113 ? -8.727 10.131 13.965 1.00 83.75 113 CYS A N 1
ATOM 951 C CA . CYS A 1 113 ? -7.538 10.499 13.206 1.00 83.75 113 CYS A CA 1
ATOM 952 C C . CYS A 1 113 ? -6.540 11.223 14.121 1.00 83.75 113 CYS A C 1
ATOM 954 O O . CYS A 1 113 ? -6.863 12.261 14.709 1.00 83.75 113 CYS A O 1
ATOM 956 N N . ILE A 1 114 ? -5.327 10.685 14.242 1.00 82.94 114 ILE A N 1
ATOM 957 C CA . ILE A 1 114 ? -4.234 11.269 15.020 1.00 82.94 114 ILE A CA 1
ATOM 958 C C . ILE A 1 114 ? -3.490 12.274 14.134 1.00 82.94 114 ILE A C 1
ATOM 960 O O . ILE A 1 114 ? -2.654 11.907 13.312 1.00 82.94 114 ILE A O 1
ATOM 964 N N . LYS A 1 115 ? -3.759 13.571 14.330 1.00 68.25 115 LYS A N 1
ATOM 965 C CA . LYS A 1 115 ? -3.261 14.657 13.460 1.00 68.25 115 LYS A CA 1
ATOM 966 C C . LYS A 1 115 ? -1.728 14.812 13.392 1.00 68.25 115 LYS A C 1
ATOM 968 O O . LYS A 1 115 ? -1.257 15.498 12.495 1.00 68.25 115 LYS A O 1
ATOM 973 N N . ASN A 1 116 ? -0.966 14.174 14.287 1.00 66.00 116 ASN A N 1
ATOM 974 C CA . ASN A 1 116 ? 0.497 14.296 14.387 1.00 66.00 116 ASN A CA 1
ATOM 975 C C . ASN A 1 116 ? 1.215 12.939 14.542 1.00 66.00 116 ASN A C 1
ATOM 977 O O . ASN A 1 116 ? 2.267 12.888 15.170 1.00 66.00 116 ASN A O 1
ATOM 981 N N . TYR A 1 117 ? 0.645 11.840 14.031 1.00 66.75 117 TYR A N 1
ATOM 982 C CA . TYR A 1 117 ? 1.202 10.496 14.252 1.00 66.75 117 TYR A CA 1
ATOM 983 C C . TYR A 1 117 ? 2.658 10.373 13.767 1.00 66.75 117 TYR A C 1
ATOM 985 O O . TYR A 1 117 ? 3.537 9.981 14.527 1.00 66.75 117 TYR A O 1
ATOM 993 N N . ILE A 1 118 ? 2.929 10.794 12.528 1.00 64.06 118 ILE A N 1
ATOM 994 C CA . ILE A 1 118 ? 4.278 11.000 11.992 1.00 64.06 118 ILE A CA 1
ATOM 995 C C . ILE A 1 118 ? 4.217 12.276 11.152 1.00 64.06 118 ILE A C 1
ATOM 997 O O . ILE A 1 118 ? 3.629 12.305 10.073 1.00 64.06 118 ILE A O 1
ATOM 1001 N N . LEU A 1 119 ? 4.775 13.371 11.667 1.00 51.03 119 LEU A N 1
ATOM 1002 C CA . LEU A 1 119 ? 4.937 14.595 10.889 1.00 51.03 119 LEU A CA 1
ATOM 1003 C C . LEU A 1 119 ? 6.181 14.450 10.008 1.00 51.03 119 LEU A C 1
ATOM 1005 O O . LEU A 1 119 ? 7.289 14.735 10.451 1.00 51.03 119 LEU A O 1
ATOM 1009 N N . HIS A 1 120 ? 6.004 14.096 8.736 1.00 52.62 120 HIS A N 1
ATOM 1010 C CA . HIS A 1 120 ? 6.868 14.705 7.726 1.00 52.62 120 HIS A CA 1
ATOM 1011 C C . HIS A 1 120 ? 6.291 16.091 7.460 1.00 52.62 120 HIS A C 1
ATOM 1013 O O . HIS A 1 120 ? 5.115 16.176 7.096 1.00 52.62 120 HIS A O 1
ATOM 1019 N N . PRO A 1 121 ? 7.037 17.191 7.670 1.00 41.78 121 PRO A N 1
ATOM 1020 C CA . PRO A 1 121 ? 6.529 18.513 7.354 1.00 41.78 121 PRO A CA 1
ATOM 1021 C C . PRO A 1 121 ? 6.198 18.543 5.861 1.00 41.78 121 PRO A C 1
ATOM 1023 O O . PRO A 1 121 ? 7.085 18.616 5.010 1.00 41.78 121 PRO A O 1
ATOM 1026 N N . VAL A 1 122 ? 4.906 18.473 5.532 1.00 46.00 122 VAL A N 1
ATOM 1027 C CA . VAL A 1 122 ? 4.418 18.788 4.193 1.00 46.00 122 VAL A CA 1
ATOM 1028 C C . VAL A 1 122 ? 4.927 20.195 3.926 1.00 46.00 122 VAL A C 1
ATOM 1030 O O . VAL A 1 122 ? 4.543 21.126 4.639 1.00 46.00 122 VAL A O 1
ATOM 1033 N N . LYS A 1 123 ? 5.844 20.355 2.962 1.00 41.03 123 LYS A N 1
ATOM 1034 C CA . LYS A 1 123 ? 6.337 21.674 2.560 1.00 41.03 123 LYS A CA 1
ATOM 1035 C C . LYS A 1 123 ? 5.114 22.502 2.184 1.00 41.03 123 LYS A C 1
ATOM 1037 O O . LYS A 1 123 ? 4.562 22.341 1.098 1.00 41.03 123 LYS A O 1
ATOM 1042 N N . ARG A 1 124 ? 4.668 23.375 3.091 1.00 36.09 124 ARG A N 1
ATOM 1043 C CA . ARG A 1 124 ? 3.665 24.386 2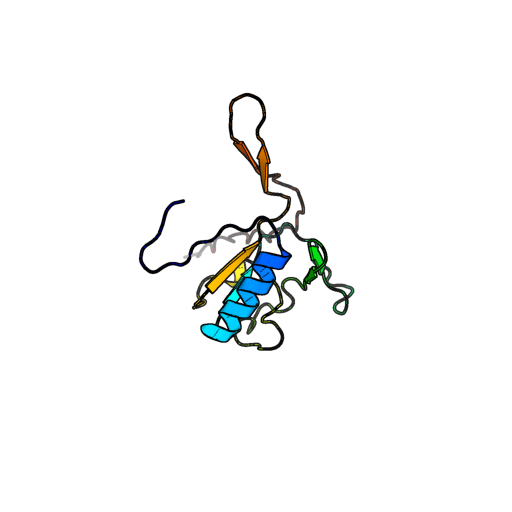.782 1.00 36.09 124 ARG A CA 1
ATOM 1044 C C . ARG A 1 124 ? 4.287 25.235 1.691 1.00 36.09 124 ARG A C 1
ATOM 1046 O O . ARG A 1 124 ? 5.232 25.978 1.942 1.00 36.09 124 ARG A O 1
ATOM 1053 N N . ARG A 1 125 ? 3.812 25.068 0.459 1.00 34.78 125 ARG A N 1
ATOM 1054 C CA . ARG A 1 125 ? 4.193 25.934 -0.647 1.00 34.78 125 ARG A CA 1
ATOM 1055 C C . ARG A 1 125 ? 3.634 27.308 -0.293 1.00 34.78 125 ARG A C 1
ATOM 1057 O O . ARG A 1 125 ? 2.439 27.544 -0.433 1.00 34.78 125 ARG A O 1
ATOM 1064 N N . THR A 1 126 ? 4.476 28.182 0.246 1.00 34.75 126 THR A N 1
ATOM 1065 C CA . THR A 1 126 ? 4.153 29.594 0.422 1.00 34.75 126 THR A CA 1
ATOM 1066 C C . THR A 1 126 ? 3.786 30.118 -0.958 1.00 34.75 126 THR A C 1
ATOM 1068 O O . THR A 1 126 ? 4.628 30.172 -1.857 1.00 34.75 126 THR A O 1
ATOM 1071 N N . GLN A 1 127 ? 2.513 30.453 -1.162 1.00 38.78 127 GLN A N 1
ATOM 1072 C CA . GLN A 1 127 ? 2.111 31.271 -2.295 1.00 38.78 127 GLN A CA 1
ATOM 1073 C C . GLN A 1 127 ? 2.780 32.633 -2.091 1.00 38.78 127 GLN A C 1
ATOM 1075 O O . GLN A 1 127 ? 2.254 33.497 -1.398 1.00 38.78 127 GLN A O 1
ATOM 1080 N N . LYS A 1 128 ? 3.982 32.824 -2.647 1.00 34.31 128 LYS A N 1
ATOM 1081 C CA . LYS A 1 128 ? 4.486 34.174 -2.890 1.00 34.31 128 LYS A CA 1
ATOM 1082 C C . LYS A 1 128 ? 3.551 34.781 -3.929 1.00 34.31 128 LYS A C 1
ATOM 1084 O O . LYS A 1 128 ? 3.624 34.431 -5.107 1.00 34.31 128 LYS A O 1
ATOM 1089 N N . ALA A 1 129 ? 2.645 35.638 -3.466 1.00 38.75 129 ALA A N 1
ATOM 1090 C CA . ALA A 1 129 ? 1.894 36.540 -4.316 1.00 38.75 129 ALA A CA 1
ATOM 1091 C C . ALA A 1 129 ? 2.900 37.285 -5.204 1.00 38.75 129 ALA A C 1
ATOM 1093 O O . ALA A 1 129 ? 3.759 38.019 -4.716 1.00 38.75 129 ALA A O 1
ATOM 1094 N N . LYS A 1 130 ? 2.848 37.036 -6.514 1.00 38.50 130 LYS A N 1
ATOM 1095 C CA . LYS A 1 130 ? 3.529 37.880 -7.490 1.00 38.50 130 LYS A CA 1
ATOM 1096 C C . LYS A 1 130 ? 2.765 39.200 -7.532 1.00 38.50 130 LYS A C 1
ATOM 1098 O O . LYS A 1 130 ? 1.766 39.304 -8.238 1.00 38.50 130 LYS A O 1
ATOM 1103 N N . THR A 1 131 ? 3.227 40.195 -6.784 1.00 36.34 131 THR A N 1
ATOM 1104 C CA . THR A 1 131 ? 2.841 41.586 -7.014 1.00 36.34 131 THR A CA 1
ATOM 1105 C C . THR A 1 131 ? 3.409 41.988 -8.373 1.00 36.34 131 THR A C 1
ATOM 1107 O O . THR A 1 131 ? 4.606 42.222 -8.517 1.00 36.34 131 THR A O 1
ATOM 1110 N N . ARG A 1 132 ? 2.557 41.990 -9.401 1.00 35.59 132 ARG A N 1
ATOM 1111 C CA . ARG A 1 132 ? 2.815 42.686 -10.665 1.00 35.59 132 ARG A CA 1
ATOM 1112 C C . ARG A 1 132 ? 2.784 44.183 -10.349 1.00 35.59 132 ARG A C 1
ATOM 1114 O O . ARG A 1 132 ? 1.709 44.716 -10.098 1.00 35.59 132 ARG A O 1
ATOM 1121 N N . GLN A 1 133 ? 3.944 44.834 -10.328 1.00 39.75 133 GLN A N 1
ATOM 1122 C CA . GLN A 1 133 ? 4.011 46.284 -10.498 1.00 39.75 133 GLN A CA 1
ATOM 1123 C C . GLN A 1 133 ? 3.602 46.597 -11.945 1.00 39.75 133 GLN A C 1
ATOM 1125 O O . GLN A 1 133 ? 4.087 45.955 -12.881 1.00 39.75 133 GLN A O 1
ATOM 1130 N N . LYS A 1 134 ? 2.627 47.496 -12.081 1.00 36.66 134 LYS A N 1
ATOM 1131 C CA . LYS A 1 134 ? 2.366 48.271 -13.294 1.00 36.66 134 LYS A CA 1
ATOM 1132 C C . LYS A 1 134 ? 3.195 49.543 -13.221 1.00 36.66 134 LYS A C 1
ATOM 1134 O O . LYS A 1 134 ? 3.395 50.007 -12.076 1.00 36.66 134 LYS A O 1
#

Sequence (134 aa):
MKRFNNYDFRLFRSFTDMYEHMREKERTVGLCRLCGGYAWKWNKDTPDIPDIQIQNTSIWWNRQTSGWLRNPDTKEEMGSIYTLPGLDLNYAVVVMGPELYYKTHDKTNRIICIKNYILHPVKRRTQKAKTRQK

InterPro domains:
  IPR018647 Schlafen group 3-like, DNA/RNA helicase domain [PF09848] (5-115)